Protein AF-A0A951USN7-F1 (afdb_monomer_lite)

Structure (mmCIF, N/CA/C/O backbone):
data_AF-A0A951USN7-F1
#
_entry.id   AF-A0A951USN7-F1
#
loop_
_atom_site.group_PDB
_atom_site.id
_atom_site.type_symbol
_atom_site.label_atom_id
_atom_site.label_alt_id
_atom_site.label_comp_id
_atom_site.label_asym_id
_atom_site.label_entity_id
_atom_site.label_seq_id
_atom_site.pdbx_PDB_ins_code
_atom_site.Cartn_x
_atom_site.Cartn_y
_atom_site.Cartn_z
_atom_site.occupancy
_atom_site.B_iso_or_equiv
_atom_site.auth_seq_id
_atom_site.auth_comp_id
_atom_site.auth_asym_id
_atom_site.auth_atom_id
_atom_site.pdbx_PDB_model_num
ATOM 1 N N . MET A 1 1 ? -4.173 19.252 20.503 1.00 63.53 1 MET A N 1
ATOM 2 C CA . MET A 1 1 ? -3.153 18.886 21.513 1.00 63.53 1 MET A CA 1
ATOM 3 C C . MET A 1 1 ? -1.946 18.183 20.883 1.00 63.53 1 MET A C 1
ATOM 5 O O . MET A 1 1 ? -0.873 18.756 20.935 1.00 63.53 1 MET A O 1
ATOM 9 N N . PHE A 1 2 ? -2.087 17.035 20.203 1.00 66.88 2 PHE A N 1
ATOM 10 C CA . PHE A 1 2 ? -0.943 16.284 19.632 1.00 66.88 2 PHE A CA 1
ATOM 11 C C . PHE A 1 2 ? -0.128 17.001 18.537 1.00 66.88 2 PHE A C 1
ATOM 13 O O . PHE A 1 2 ? 1.083 16.814 18.460 1.00 66.88 2 PHE A O 1
ATOM 20 N N . GLN A 1 3 ? -0.755 17.858 17.725 1.00 68.19 3 GLN A N 1
ATOM 21 C CA . GLN A 1 3 ? -0.045 18.677 16.726 1.00 68.19 3 GLN A CA 1
ATOM 22 C C . GLN A 1 3 ? 0.926 19.684 17.360 1.00 68.19 3 GLN A C 1
ATOM 24 O O . GLN A 1 3 ? 1.982 19.949 16.802 1.00 68.19 3 GLN A O 1
ATOM 29 N N . LEU A 1 4 ? 0.603 20.205 18.550 1.00 73.50 4 LEU A N 1
ATOM 30 C CA . LEU A 1 4 ? 1.425 21.206 19.245 1.00 73.50 4 LEU A CA 1
ATOM 31 C C . LEU A 1 4 ? 2.697 20.603 19.859 1.00 73.50 4 LEU A C 1
ATOM 33 O O . LEU A 1 4 ? 3.637 21.332 20.147 1.00 73.50 4 LEU A O 1
ATOM 37 N N . VAL A 1 5 ? 2.734 19.278 20.030 1.00 77.56 5 VAL A N 1
ATOM 38 C CA . VAL A 1 5 ? 3.909 18.525 20.505 1.00 77.56 5 VAL A CA 1
ATOM 39 C C . VAL A 1 5 ? 4.719 17.966 19.318 1.00 77.56 5 VAL A C 1
ATOM 41 O O . VAL A 1 5 ? 5.712 17.278 19.510 1.00 77.56 5 VAL A O 1
ATOM 44 N N . GLY A 1 6 ? 4.303 18.236 18.071 1.00 65.31 6 GLY A N 1
ATOM 45 C CA . GLY A 1 6 ? 4.982 17.767 16.854 1.00 65.31 6 GLY A CA 1
ATO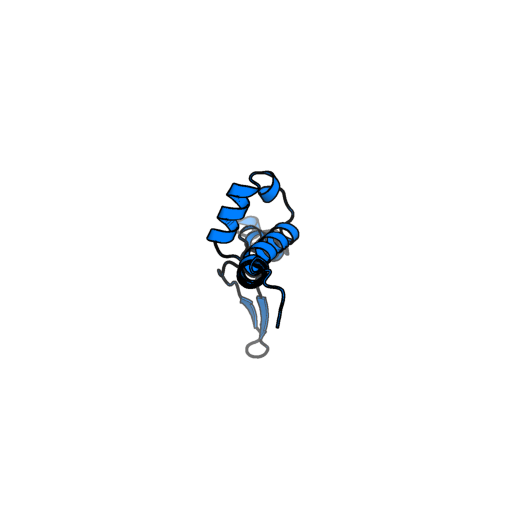M 46 C C . GLY A 1 6 ? 4.813 16.273 16.544 1.00 65.31 6 GLY A C 1
ATOM 47 O O . GLY A 1 6 ? 5.378 15.788 15.571 1.00 65.31 6 GLY A O 1
ATOM 48 N N . ILE A 1 7 ? 4.027 15.543 17.344 1.00 69.00 7 ILE A N 1
ATOM 49 C CA . ILE A 1 7 ? 3.794 14.091 17.201 1.00 69.00 7 ILE A CA 1
ATOM 50 C C . ILE A 1 7 ? 2.502 13.814 16.406 1.00 69.00 7 ILE A C 1
ATOM 52 O O . ILE A 1 7 ? 2.294 12.720 15.889 1.00 69.00 7 ILE A O 1
ATOM 56 N N . GLY A 1 8 ? 1.614 14.806 16.291 1.00 66.81 8 GLY A N 1
ATOM 57 C CA . GLY A 1 8 ? 0.365 14.701 15.541 1.00 66.81 8 GLY A CA 1
ATOM 58 C C . GLY A 1 8 ? 0.470 15.297 14.142 1.00 66.81 8 GLY A C 1
ATOM 59 O O . GLY A 1 8 ? 0.867 16.448 13.981 1.00 66.81 8 GLY A O 1
ATOM 60 N N . GLU A 1 9 ? 0.036 14.546 13.135 1.00 70.56 9 GLU A N 1
ATOM 61 C CA . GLU A 1 9 ? -0.175 15.088 11.794 1.00 70.56 9 GLU A CA 1
ATOM 62 C C . GLU A 1 9 ? -1.484 15.898 11.710 1.00 70.56 9 GLU A C 1
ATOM 64 O O . GLU A 1 9 ? -2.308 15.906 12.635 1.00 70.56 9 GLU A O 1
ATOM 69 N N . GLN A 1 10 ? -1.710 16.588 10.587 1.00 78.81 10 GLN A N 1
ATOM 70 C CA . GLN A 1 10 ? -2.991 17.247 10.332 1.00 78.81 10 GLN A CA 1
ATOM 71 C C . GLN A 1 10 ? -4.131 16.218 10.403 1.00 78.81 10 GLN A C 1
ATOM 73 O O . GLN A 1 10 ? -3.993 15.108 9.875 1.00 78.81 10 GLN A O 1
ATOM 78 N N . ALA A 1 11 ? -5.245 16.575 11.051 1.00 72.56 11 ALA A N 1
ATOM 79 C CA . ALA A 1 11 ? -6.417 15.707 11.139 1.00 72.56 11 ALA A CA 1
ATOM 80 C C . ALA A 1 11 ? -6.822 15.232 9.730 1.00 72.56 11 ALA A C 1
ATOM 82 O O . ALA A 1 11 ? -6.894 16.033 8.801 1.00 72.56 11 ALA A O 1
ATOM 83 N N . GLY A 1 12 ? -7.001 13.919 9.563 1.00 72.62 12 GLY A N 1
ATOM 84 C CA . GLY A 1 12 ? -7.328 13.297 8.274 1.00 72.62 12 GLY A CA 1
ATOM 85 C C . GLY A 1 12 ? -6.144 12.990 7.345 1.00 72.62 12 GLY A C 1
ATOM 86 O O . GLY A 1 12 ? -6.342 12.317 6.339 1.00 72.62 12 GLY A O 1
ATOM 87 N N . SER A 1 13 ? -4.908 13.403 7.660 1.00 80.88 13 SER A N 1
ATOM 88 C CA . SER A 1 13 ? -3.746 13.151 6.781 1.00 80.88 13 SER A CA 1
ATOM 89 C C . SER A 1 13 ? -3.041 11.805 7.004 1.00 80.88 13 SER A C 1
ATOM 91 O O . SER A 1 13 ? -2.371 11.314 6.091 1.00 80.88 13 SER A O 1
ATOM 93 N N . GLY A 1 14 ? -3.231 11.181 8.172 1.00 84.81 14 GLY A N 1
ATOM 94 C CA . GLY A 1 14 ? -2.543 9.941 8.548 1.00 84.81 14 GLY A CA 1
ATOM 95 C C . GLY A 1 14 ? -2.941 8.739 7.691 1.00 84.81 14 GLY A C 1
ATOM 96 O O . GLY A 1 14 ? -2.076 8.075 7.122 1.00 84.81 14 GLY A O 1
ATOM 97 N N . ILE A 1 15 ? -4.245 8.494 7.520 1.00 87.00 15 ILE A N 1
ATOM 98 C CA . ILE A 1 15 ? -4.744 7.362 6.722 1.00 87.00 15 ILE A CA 1
ATOM 99 C C . ILE A 1 15 ? -4.240 7.435 5.266 1.00 87.00 15 ILE A C 1
ATOM 101 O O . ILE A 1 15 ? -3.592 6.483 4.828 1.00 87.00 15 ILE A O 1
ATOM 105 N N . PRO A 1 16 ? -4.386 8.553 4.523 1.00 88.12 16 PRO A N 1
ATOM 106 C CA . PRO A 1 16 ? -3.819 8.663 3.176 1.00 88.12 16 PRO A CA 1
ATOM 107 C C . PRO A 1 16 ? -2.307 8.402 3.102 1.00 88.12 16 PRO A C 1
ATOM 109 O O . PRO A 1 16 ? -1.825 7.801 2.139 1.00 88.12 16 PRO A O 1
ATOM 112 N N . LYS A 1 17 ? -1.534 8.828 4.11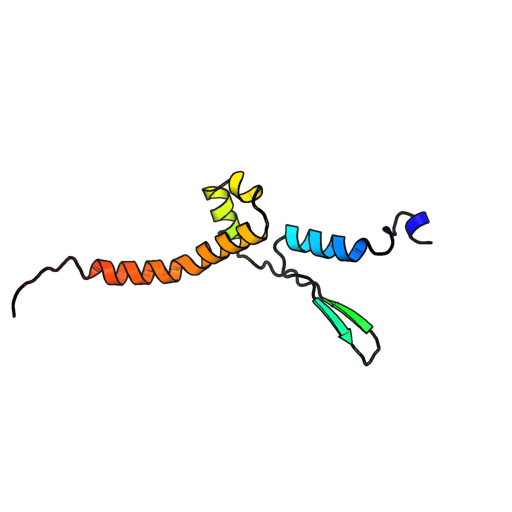1 1.00 87.25 17 LYS A N 1
ATOM 113 C CA . LYS A 1 17 ? -0.083 8.589 4.160 1.00 87.25 17 LYS A CA 1
ATOM 114 C C . LYS A 1 17 ? 0.264 7.121 4.380 1.00 87.25 17 LYS A C 1
ATOM 116 O O . LYS A 1 17 ? 1.188 6.641 3.724 1.00 87.25 17 LYS A O 1
ATOM 121 N N . ILE A 1 18 ? -0.478 6.413 5.233 1.00 87.00 18 ILE A N 1
ATOM 122 C CA . ILE A 1 18 ? -0.321 4.964 5.430 1.00 87.00 18 ILE A CA 1
ATOM 123 C C . ILE A 1 18 ? -0.540 4.248 4.093 1.00 87.00 18 ILE A C 1
ATOM 125 O O . ILE A 1 18 ? 0.364 3.575 3.605 1.00 87.00 18 ILE A O 1
ATOM 129 N N . TYR A 1 19 ? -1.673 4.484 3.427 1.00 87.69 19 TYR A N 1
ATOM 130 C CA . TYR A 1 19 ? -1.971 3.855 2.133 1.00 87.69 19 TYR A CA 1
ATOM 131 C C . TYR A 1 19 ? -0.907 4.171 1.072 1.00 87.69 19 TYR A C 1
ATOM 133 O O . TYR A 1 19 ? -0.460 3.281 0.346 1.00 87.69 19 TYR A O 1
ATOM 141 N N . ARG A 1 20 ? -0.434 5.423 1.008 1.00 86.06 20 ARG A N 1
ATOM 142 C CA . ARG A 1 20 ? 0.631 5.826 0.080 1.00 86.06 20 ARG A CA 1
ATOM 143 C C . ARG A 1 20 ? 1.948 5.096 0.350 1.00 86.06 20 ARG A C 1
ATOM 145 O O . ARG A 1 20 ? 2.598 4.661 -0.598 1.00 86.06 20 ARG A O 1
ATOM 152 N N . ASN A 1 21 ? 2.357 4.979 1.611 1.00 86.25 21 ASN A N 1
ATOM 153 C CA . ASN A 1 21 ? 3.606 4.313 1.978 1.00 86.25 21 ASN A CA 1
ATOM 154 C C . ASN A 1 21 ? 3.537 2.797 1.743 1.00 86.25 21 ASN A C 1
ATOM 156 O O . ASN A 1 21 ? 4.509 2.226 1.258 1.00 86.25 21 ASN A O 1
ATOM 160 N N . TRP A 1 22 ? 2.386 2.165 1.993 1.00 87.25 22 TRP A N 1
ATOM 161 C CA . TRP A 1 22 ? 2.160 0.749 1.675 1.00 87.25 22 TRP A CA 1
ATOM 162 C C . TRP A 1 22 ? 2.212 0.492 0.167 1.00 87.25 22 TRP A C 1
ATOM 164 O O . TRP A 1 22 ? 2.915 -0.413 -0.282 1.00 87.25 22 TRP A O 1
ATOM 174 N N . LYS A 1 23 ? 1.561 1.351 -0.632 1.00 82.12 23 LYS A N 1
ATOM 175 C CA . LYS A 1 23 ? 1.609 1.288 -2.102 1.00 82.12 23 LYS A CA 1
ATOM 176 C C . LYS A 1 23 ? 3.041 1.444 -2.630 1.00 82.12 23 LYS A C 1
ATOM 178 O O . LYS A 1 23 ? 3.448 0.700 -3.516 1.00 82.12 23 LYS A O 1
ATOM 183 N N . ARG A 1 24 ? 3.832 2.365 -2.063 1.00 81.62 24 ARG A N 1
ATOM 184 C CA . ARG A 1 24 ? 5.253 2.555 -2.426 1.00 81.62 24 ARG A CA 1
ATOM 185 C C . ARG A 1 24 ? 6.122 1.327 -2.165 1.00 81.62 24 ARG A C 1
ATOM 187 O O . ARG A 1 24 ? 7.089 1.132 -2.885 1.00 81.62 24 ARG A O 1
ATOM 194 N N . GLN A 1 25 ? 5.792 0.524 -1.158 1.00 78.50 25 GLN A N 1
ATOM 195 C CA . GLN A 1 25 ? 6.528 -0.700 -0.834 1.00 78.50 25 GLN A CA 1
ATOM 196 C C . GLN A 1 25 ? 5.957 -1.948 -1.518 1.00 78.50 25 GLN A C 1
ATOM 198 O O . GLN A 1 25 ? 6.414 -3.052 -1.249 1.00 78.50 25 GLN A O 1
ATOM 203 N N . HIS A 1 26 ? 4.968 -1.793 -2.407 1.00 75.44 26 HIS A N 1
ATOM 204 C CA . HIS A 1 26 ? 4.277 -2.913 -3.060 1.00 75.44 26 HIS A CA 1
ATOM 205 C C . HIS A 1 26 ? 3.667 -3.917 -2.072 1.00 75.44 26 HIS A C 1
ATOM 207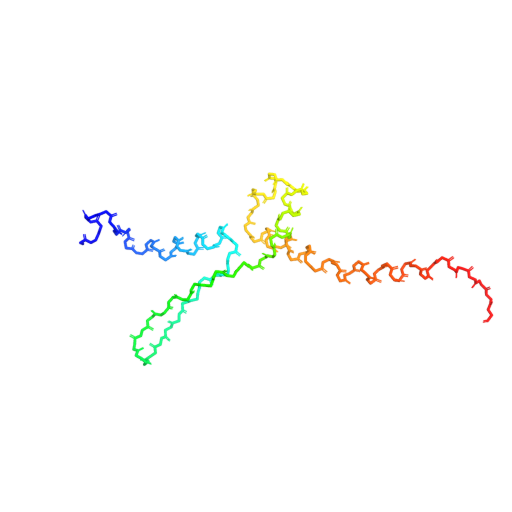 O O . HIS A 1 26 ? 3.504 -5.102 -2.379 1.00 75.44 26 HIS A O 1
ATOM 213 N N . TRP A 1 27 ? 3.306 -3.434 -0.885 1.00 81.12 27 TRP A N 1
ATOM 214 C CA . TRP A 1 27 ? 2.597 -4.218 0.112 1.00 81.12 27 TRP A CA 1
ATOM 215 C C . TRP A 1 27 ? 1.111 -4.261 -0.202 1.00 81.12 27 TRP A C 1
ATOM 217 O O . TRP A 1 27 ? 0.550 -3.353 -0.823 1.00 81.12 27 TRP A O 1
ATOM 227 N N . ARG A 1 28 ? 0.461 -5.332 0.255 1.00 80.31 28 ARG A N 1
ATOM 228 C CA . ARG A 1 28 ? -0.998 -5.434 0.236 1.00 80.31 28 ARG A CA 1
ATOM 229 C C . ARG A 1 28 ? -1.609 -4.209 0.919 1.00 80.31 28 ARG A C 1
ATOM 231 O O . ARG A 1 28 ? -1.154 -3.800 1.985 1.00 80.31 28 ARG A O 1
ATOM 238 N N . SER A 1 29 ? -2.632 -3.628 0.291 1.00 84.00 29 SER A N 1
ATOM 239 C CA . SER A 1 29 ? -3.334 -2.467 0.846 1.00 84.00 29 SER A CA 1
ATOM 240 C C . SER A 1 29 ? -3.813 -2.766 2.271 1.00 84.00 29 SER A C 1
ATOM 242 O O . SER A 1 29 ? -4.330 -3.866 2.491 1.00 84.00 29 SER A O 1
ATOM 244 N N . PRO A 1 30 ? -3.675 -1.820 3.219 1.00 87.38 30 PRO A N 1
ATOM 245 C CA . PRO A 1 30 ? -4.284 -1.955 4.533 1.00 87.38 30 PRO A CA 1
ATOM 246 C C . PRO A 1 30 ? -5.786 -2.233 4.419 1.00 87.38 30 PRO A C 1
ATOM 248 O O . PRO A 1 30 ? -6.447 -1.711 3.518 1.00 87.38 30 PRO A O 1
ATOM 251 N N . GLU A 1 31 ? -6.311 -3.034 5.337 1.00 88.69 31 GLU A N 1
ATOM 252 C CA . GLU A 1 31 ? -7.729 -3.379 5.431 1.00 88.69 31 GLU A CA 1
ATOM 253 C C . GLU A 1 31 ? -8.354 -2.619 6.597 1.00 88.69 31 GLU A C 1
ATOM 255 O O . GLU A 1 31 ? -7.864 -2.691 7.723 1.00 88.69 31 GLU A O 1
ATOM 260 N N . LEU A 1 32 ? -9.423 -1.873 6.319 1.00 90.25 32 LEU A N 1
ATOM 261 C CA . LEU A 1 32 ? -10.211 -1.183 7.334 1.00 90.25 32 LEU A CA 1
ATOM 262 C C . LEU A 1 32 ? -11.467 -2.011 7.607 1.00 90.25 32 LEU A C 1
ATOM 264 O O . LEU A 1 32 ? -12.235 -2.284 6.686 1.00 90.25 32 LEU A O 1
ATOM 268 N N . LEU A 1 33 ? -11.643 -2.437 8.852 1.00 91.25 33 LEU A N 1
ATOM 269 C CA . LEU A 1 33 ? -12.739 -3.299 9.279 1.00 91.25 33 LEU A CA 1
ATOM 270 C C . LEU A 1 33 ? -13.399 -2.698 10.509 1.00 91.25 33 LEU A C 1
ATOM 272 O O . LEU A 1 33 ? -12.708 -2.373 11.469 1.00 91.25 33 LEU A O 1
ATOM 276 N N . ASP A 1 34 ? -14.723 -2.636 10.518 1.00 91.88 34 ASP A N 1
ATOM 277 C CA . ASP A 1 34 ? -15.476 -2.243 11.703 1.00 91.88 34 ASP A CA 1
ATOM 278 C C . ASP A 1 34 ? -16.015 -3.494 12.404 1.00 91.88 34 ASP A C 1
ATOM 280 O O . ASP A 1 34 ? -16.695 -4.334 11.808 1.00 91.88 34 ASP A O 1
ATOM 284 N N . LYS A 1 35 ? -15.670 -3.642 13.683 1.00 92.56 35 LYS A N 1
ATOM 285 C CA . LYS A 1 35 ? -16.264 -4.617 14.593 1.00 92.56 35 LYS A CA 1
ATOM 286 C C . LYS A 1 35 ? -17.367 -3.937 15.382 1.00 92.56 35 LYS A C 1
ATOM 288 O O . LYS A 1 35 ? -17.163 -2.865 15.930 1.00 92.56 35 LYS A O 1
ATOM 293 N N . VAL A 1 36 ? -18.513 -4.604 15.452 1.00 89.00 36 VAL A N 1
ATOM 294 C CA . VAL A 1 36 ? -19.693 -4.115 16.177 1.00 89.00 36 VAL A CA 1
ATOM 295 C C . VAL A 1 36 ? -19.605 -4.455 17.668 1.00 89.00 36 VAL A C 1
ATOM 297 O O . VAL A 1 36 ? -20.061 -3.687 18.506 1.00 89.00 36 VAL A O 1
ATOM 300 N N . GLU A 1 37 ? -18.979 -5.585 18.017 1.00 90.50 37 GLU A N 1
ATOM 301 C CA . GLU A 1 37 ? -18.824 -6.029 19.405 1.00 90.50 37 GLU A CA 1
ATOM 302 C C . GLU A 1 37 ? -17.404 -6.563 19.666 1.00 90.50 37 GLU A C 1
ATOM 304 O O . GLU A 1 37 ? -17.046 -7.648 19.191 1.00 90.50 37 GLU A O 1
ATOM 309 N N . PRO A 1 38 ? -16.569 -5.827 20.423 1.00 87.25 38 PRO A N 1
ATOM 310 C CA . PRO A 1 38 ? -16.756 -4.428 20.845 1.00 87.25 38 PRO A CA 1
ATOM 311 C C . PRO A 1 38 ? -16.786 -3.456 19.649 1.00 87.25 38 PRO A C 1
ATOM 313 O O . PRO A 1 38 ? -16.196 -3.768 18.616 1.00 87.25 38 PRO A O 1
ATOM 316 N N . ASP A 1 39 ? -17.414 -2.285 19.818 1.00 91.00 39 ASP A N 1
ATOM 317 C CA . ASP A 1 39 ? -17.422 -1.206 18.816 1.00 91.00 39 ASP A CA 1
ATOM 318 C C . ASP A 1 39 ? -15.994 -0.689 18.589 1.00 91.00 39 ASP A C 1
ATOM 320 O O . ASP A 1 39 ? -15.413 0.008 19.430 1.00 91.00 39 ASP A O 1
ATOM 324 N N . GLN A 1 40 ? -15.372 -1.152 17.506 1.00 93.06 40 GLN A N 1
ATOM 325 C CA . GLN A 1 40 ? -13.959 -0.938 17.214 1.00 93.06 40 GLN A CA 1
ATOM 326 C C . GLN A 1 40 ? -13.708 -0.877 15.711 1.00 93.06 40 GLN A C 1
ATOM 328 O O . GLN A 1 40 ? -14.015 -1.817 14.982 1.00 93.06 40 GLN A O 1
ATOM 333 N N . THR A 1 41 ? -13.003 0.160 15.266 1.00 89.00 41 THR A N 1
ATOM 334 C CA . THR A 1 41 ? -12.415 0.203 13.923 1.00 89.00 41 THR A CA 1
ATOM 335 C C . THR A 1 41 ? -11.004 -0.373 13.956 1.00 89.00 41 THR A C 1
ATOM 337 O O . THR A 1 41 ? -10.116 0.116 14.658 1.00 89.00 41 THR A O 1
ATOM 340 N N . LEU A 1 42 ? -10.785 -1.421 13.173 1.00 90.25 42 LEU A N 1
ATOM 341 C CA . LEU A 1 42 ? -9.518 -2.117 13.020 1.00 90.25 42 LEU A CA 1
ATOM 342 C C . LEU A 1 42 ? -8.863 -1.733 11.693 1.00 90.25 42 LEU A C 1
ATOM 344 O O . LEU A 1 42 ? -9.484 -1.799 10.635 1.00 90.25 42 LEU A O 1
ATOM 348 N N . LEU A 1 43 ? -7.576 -1.387 11.751 1.00 89.62 43 LEU A N 1
ATOM 349 C CA . LEU A 1 43 ? -6.732 -1.199 10.574 1.00 89.62 43 LEU A CA 1
ATOM 350 C C . LEU A 1 43 ? -5.702 -2.332 10.504 1.00 89.62 43 LEU A C 1
ATOM 352 O O . LEU A 1 43 ? -4.676 -2.303 11.184 1.00 89.62 43 LEU A O 1
ATOM 356 N N . GLY A 1 44 ? -5.986 -3.342 9.687 1.00 87.00 44 GLY A N 1
ATOM 357 C CA . GLY A 1 44 ? -5.084 -4.454 9.416 1.00 87.00 44 GLY A CA 1
ATOM 358 C C . GLY A 1 44 ? -4.019 -4.059 8.398 1.00 87.00 44 GLY A C 1
ATOM 359 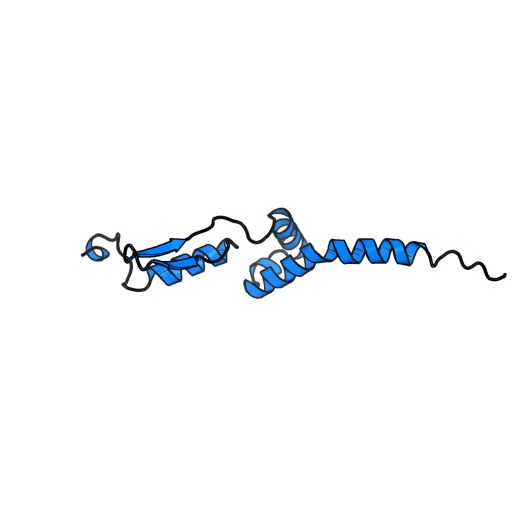O O . GLY A 1 44 ? -4.337 -3.681 7.274 1.00 87.00 44 GLY A O 1
ATOM 360 N N . MET A 1 45 ? -2.743 -4.164 8.766 1.00 85.12 45 MET A N 1
ATOM 361 C CA . MET A 1 45 ? -1.619 -3.869 7.875 1.00 85.12 45 MET A CA 1
ATOM 362 C C . MET A 1 45 ? -0.788 -5.130 7.662 1.00 85.12 45 MET A C 1
ATOM 364 O O . MET A 1 45 ? -0.018 -5.537 8.529 1.00 85.12 45 MET A O 1
ATOM 368 N N . LEU A 1 46 ? -0.941 -5.756 6.498 1.00 76.25 46 LEU A N 1
ATOM 369 C CA . LEU A 1 46 ? -0.181 -6.950 6.145 1.00 76.25 46 LEU A CA 1
ATOM 370 C C . LEU A 1 46 ? 1.132 -6.542 5.467 1.00 76.25 46 LEU A C 1
ATOM 372 O O . LEU A 1 46 ? 1.118 -5.925 4.404 1.00 76.25 46 LEU A O 1
ATOM 376 N N . MET A 1 47 ? 2.268 -6.925 6.053 1.00 70.75 47 MET A N 1
ATOM 377 C CA . MET A 1 47 ? 3.606 -6.766 5.454 1.00 70.75 47 MET A CA 1
ATOM 378 C C . MET A 1 47 ? 3.917 -7.906 4.474 1.00 70.75 47 MET A C 1
ATOM 380 O O . MET A 1 47 ? 4.992 -8.501 4.498 1.00 70.75 47 MET A O 1
ATOM 384 N N . VAL A 1 48 ? 2.939 -8.262 3.642 1.00 66.38 48 VAL A N 1
ATOM 385 C CA . VAL A 1 48 ? 3.111 -9.272 2.598 1.00 66.38 48 VAL A CA 1
ATOM 386 C C . VAL A 1 48 ? 3.355 -8.533 1.291 1.00 66.38 48 VAL A C 1
ATOM 388 O O . VAL A 1 48 ? 2.500 -7.766 0.835 1.00 66.38 48 VAL A O 1
ATOM 391 N N . ASN A 1 49 ? 4.534 -8.752 0.710 1.00 64.69 49 ASN A N 1
ATOM 392 C CA . ASN A 1 49 ? 4.856 -8.266 -0.625 1.00 64.69 49 ASN A CA 1
ATOM 393 C C . ASN A 1 49 ? 3.883 -8.896 -1.622 1.00 64.69 49 ASN A C 1
ATOM 395 O O . ASN A 1 49 ? 3.780 -10.118 -1.711 1.00 64.69 49 ASN A O 1
ATOM 399 N N . LEU A 1 50 ? 3.173 -8.061 -2.382 1.00 68.50 50 LEU A N 1
ATOM 400 C CA . LEU A 1 50 ? 2.247 -8.548 -3.404 1.00 68.50 50 LEU A CA 1
ATOM 401 C C . LEU A 1 50 ? 2.991 -9.186 -4.592 1.00 68.50 50 LEU A C 1
ATOM 403 O O . LEU A 1 50 ? 2.392 -9.917 -5.375 1.00 68.50 50 LEU A O 1
ATOM 407 N N . LEU A 1 51 ? 4.286 -8.887 -4.729 1.00 72.31 51 LEU A N 1
ATOM 408 C CA . LEU A 1 51 ? 5.157 -9.342 -5.805 1.00 72.31 51 LEU A CA 1
ATOM 409 C C . LEU A 1 51 ? 6.405 -10.035 -5.226 1.00 72.31 51 LEU A C 1
ATOM 411 O O . LEU A 1 51 ? 6.999 -9.495 -4.286 1.00 72.31 51 LEU A O 1
ATOM 415 N N . PRO A 1 52 ? 6.843 -11.176 -5.791 1.00 78.56 52 PRO A N 1
ATOM 416 C CA . PRO A 1 52 ? 8.126 -11.787 -5.450 1.00 78.56 52 PRO A CA 1
ATOM 417 C C . PRO A 1 52 ? 9.276 -10.796 -5.668 1.00 78.56 52 PRO A C 1
ATOM 419 O O . PRO A 1 52 ? 9.257 -10.012 -6.624 1.00 78.56 52 PRO A O 1
ATOM 422 N N . GLN A 1 53 ? 10.283 -10.815 -4.792 1.00 78.44 53 GLN A N 1
ATOM 423 C CA . GLN A 1 53 ? 11.420 -9.893 -4.907 1.00 78.44 53 GLN A CA 1
ATOM 424 C C . GLN A 1 53 ? 12.224 -10.153 -6.186 1.00 78.44 53 GLN A C 1
ATOM 426 O O . GLN A 1 53 ? 12.722 -9.216 -6.806 1.00 78.44 53 GLN A O 1
ATOM 431 N N . GLU A 1 54 ? 12.276 -11.409 -6.620 1.00 81.81 54 GLU A N 1
ATOM 432 C CA . GLU A 1 54 ? 12.911 -11.861 -7.854 1.00 81.81 54 GLU A CA 1
ATOM 433 C C . GLU A 1 54 ? 12.264 -11.201 -9.075 1.00 81.81 54 GLU A C 1
ATOM 435 O O . GLU A 1 54 ? 12.965 -10.699 -9.949 1.00 81.81 54 GLU A O 1
ATOM 440 N N . THR A 1 55 ? 10.929 -11.111 -9.096 1.00 82.44 55 THR A N 1
ATOM 441 C CA . THR A 1 55 ? 10.168 -10.453 -10.169 1.00 82.44 55 THR A CA 1
ATOM 442 C C . THR A 1 55 ? 10.481 -8.961 -10.239 1.00 82.44 55 THR A C 1
ATOM 444 O O . THR A 1 55 ? 10.676 -8.424 -11.326 1.00 82.44 55 THR A O 1
ATOM 447 N N . ILE A 1 56 ? 10.544 -8.275 -9.092 1.00 82.25 56 ILE A N 1
ATOM 448 C CA . ILE A 1 56 ? 10.866 -6.840 -9.054 1.00 82.25 56 ILE A CA 1
ATOM 449 C C . ILE A 1 56 ? 12.301 -6.609 -9.534 1.00 82.25 56 ILE A C 1
ATOM 451 O O . ILE A 1 56 ? 12.536 -5.706 -10.333 1.00 82.25 56 ILE A O 1
ATOM 455 N N . LYS A 1 57 ? 13.245 -7.441 -9.085 1.00 85.00 57 LYS A N 1
ATOM 456 C CA . LYS A 1 57 ? 14.651 -7.355 -9.483 1.00 85.00 57 LYS A CA 1
ATOM 457 C C . LYS A 1 57 ? 14.829 -7.585 -10.983 1.00 85.00 57 LYS A C 1
ATOM 459 O O . LYS A 1 57 ? 15.505 -6.801 -11.635 1.00 85.00 57 LYS A O 1
ATOM 464 N N . GLU A 1 58 ? 14.173 -8.598 -11.543 1.00 85.88 58 GLU A N 1
ATOM 465 C CA . GLU A 1 58 ? 14.217 -8.876 -12.981 1.00 85.88 58 GLU A CA 1
ATOM 466 C C . GLU A 1 58 ? 13.624 -7.725 -13.810 1.00 85.88 58 GLU A C 1
ATOM 468 O O . GLU A 1 58 ? 14.153 -7.380 -14.868 1.00 85.88 58 GLU A O 1
ATOM 473 N N . LEU A 1 59 ? 12.542 -7.096 -13.341 1.00 85.56 59 LEU A N 1
ATOM 474 C CA . LEU A 1 59 ? 11.971 -5.923 -14.006 1.00 85.56 59 LEU A CA 1
ATOM 475 C C . LEU A 1 59 ? 12.899 -4.707 -13.921 1.00 85.56 59 LEU A C 1
ATOM 477 O O . LEU A 1 59 ? 13.049 -3.998 -14.915 1.00 85.56 59 LEU A O 1
ATOM 481 N N . ASP A 1 60 ? 13.544 -4.486 -12.776 1.00 86.25 60 ASP A N 1
ATOM 482 C CA . ASP A 1 60 ? 14.505 -3.397 -12.598 1.00 86.25 60 ASP A CA 1
ATOM 483 C C . ASP A 1 60 ? 15.768 -3.608 -13.452 1.00 86.25 60 ASP A C 1
ATOM 485 O O . ASP A 1 60 ? 16.246 -2.668 -14.079 1.00 86.25 60 ASP A O 1
ATOM 489 N N . GLU A 1 61 ? 16.259 -4.843 -13.580 1.00 88.19 61 GLU A N 1
ATOM 490 C CA . GLU A 1 61 ? 17.382 -5.186 -14.465 1.00 88.19 61 GLU A CA 1
ATOM 491 C C . GLU A 1 61 ? 17.029 -5.019 -15.952 1.00 88.19 61 GLU A C 1
ATOM 493 O O . GLU A 1 61 ? 17.849 -4.537 -16.734 1.00 88.19 61 GLU A O 1
ATOM 498 N N . ARG A 1 62 ? 15.807 -5.388 -16.361 1.00 86.06 62 ARG A N 1
ATOM 499 C CA . ARG A 1 62 ? 15.375 -5.320 -17.770 1.00 86.06 62 ARG A CA 1
ATOM 500 C C . ARG A 1 62 ? 14.993 -3.918 -18.234 1.00 86.06 62 ARG A C 1
ATOM 502 O O . ARG A 1 62 ? 15.228 -3.582 -19.392 1.00 86.06 62 ARG A O 1
ATOM 509 N N . PHE A 1 63 ? 14.350 -3.132 -17.375 1.00 85.62 63 PHE A N 1
ATOM 510 C CA . PHE A 1 63 ? 13.732 -1.855 -17.749 1.00 85.62 63 PHE A CA 1
ATOM 511 C C . PHE A 1 63 ? 14.324 -0.649 -17.006 1.00 85.62 63 PHE A C 1
ATOM 513 O O . PHE A 1 63 ? 14.077 0.490 -17.406 1.00 85.62 63 PHE A O 1
ATOM 520 N N . GLY A 1 64 ? 15.105 -0.865 -15.944 1.00 85.38 64 GLY A N 1
ATOM 521 C CA . GLY A 1 64 ? 15.860 0.177 -15.251 1.00 85.38 64 GLY A CA 1
ATOM 522 C C . GLY A 1 64 ? 15.014 1.368 -14.798 1.00 85.38 64 GLY A C 1
ATOM 523 O O . GLY A 1 64 ? 13.965 1.226 -14.168 1.00 85.38 64 GLY A O 1
ATOM 524 N N . SER A 1 65 ? 15.478 2.578 -15.125 1.00 83.75 65 SER A N 1
ATOM 525 C CA . SER A 1 65 ? 14.795 3.832 -14.776 1.00 83.75 65 SER A CA 1
ATOM 526 C C . SER A 1 65 ? 13.376 3.909 -15.331 1.00 83.75 65 SER A C 1
ATOM 528 O O . SER A 1 65 ? 12.480 4.351 -14.616 1.00 83.75 65 SER A O 1
ATOM 530 N N . SER A 1 66 ? 13.146 3.405 -16.547 1.00 83.75 66 SER A N 1
ATOM 531 C CA . SER A 1 66 ? 11.825 3.428 -17.170 1.00 83.75 66 SER A CA 1
ATOM 532 C C . SER A 1 66 ? 10.796 2.644 -16.369 1.00 83.75 66 SER A C 1
ATOM 534 O O . SER A 1 66 ? 9.644 3.044 -16.369 1.00 83.75 66 SER A O 1
ATOM 536 N N . PHE A 1 67 ? 11.187 1.579 -15.656 1.00 83.25 67 PHE A N 1
ATOM 537 C CA . PHE A 1 67 ? 10.281 0.845 -14.766 1.00 83.25 67 PHE A CA 1
ATOM 538 C C . PHE A 1 67 ? 9.993 1.597 -13.469 1.00 83.25 67 PHE A C 1
ATOM 540 O O . PHE A 1 67 ? 8.844 1.640 -13.028 1.00 83.25 67 PHE A O 1
ATOM 547 N N . ARG A 1 68 ? 11.007 2.235 -12.876 1.00 79.88 68 ARG A N 1
ATOM 548 C CA . ARG A 1 68 ? 10.859 3.010 -11.632 1.00 79.88 68 ARG A CA 1
ATOM 549 C C . ARG A 1 68 ? 9.987 4.255 -11.798 1.00 79.88 68 ARG A C 1
ATOM 551 O O . ARG A 1 68 ? 9.348 4.673 -10.838 1.00 79.88 68 ARG A O 1
ATOM 558 N N . GLU A 1 69 ? 9.939 4.814 -13.002 1.00 84.81 69 GLU A N 1
ATOM 559 C CA . GLU A 1 69 ? 9.103 5.969 -13.351 1.00 84.81 69 GLU A CA 1
ATOM 560 C C . GLU A 1 69 ? 7.636 5.605 -13.635 1.00 84.81 69 GLU A C 1
ATOM 562 O O . GLU A 1 69 ? 6.777 6.489 -13.660 1.00 84.81 69 GLU A O 1
ATOM 567 N N . LEU A 1 70 ? 7.318 4.318 -13.822 1.00 82.94 70 LEU A N 1
ATOM 568 C CA . LEU A 1 70 ? 5.948 3.883 -14.088 1.00 82.94 70 LEU A CA 1
ATOM 569 C C . LEU A 1 70 ? 5.026 4.122 -12.893 1.00 82.94 70 LEU A C 1
ATOM 571 O O . LEU A 1 70 ? 5.392 3.992 -11.723 1.00 82.94 70 LEU A O 1
ATOM 575 N N . LEU A 1 71 ? 3.756 4.362 -13.213 1.00 78.81 71 LEU A N 1
ATOM 576 C CA . LEU A 1 71 ? 2.691 4.307 -12.225 1.00 78.81 71 LEU A CA 1
ATOM 577 C C . LEU A 1 71 ? 2.607 2.893 -11.639 1.00 78.81 71 LEU A C 1
ATOM 579 O O . LEU A 1 71 ? 2.746 1.894 -12.344 1.00 78.81 71 LEU A O 1
ATOM 583 N N . HIS A 1 72 ? 2.304 2.812 -10.347 1.00 74.38 72 HIS A N 1
ATOM 584 C CA . HIS A 1 72 ? 2.223 1.548 -9.613 1.00 74.38 72 HIS A CA 1
ATOM 585 C C . HIS A 1 72 ? 1.339 0.493 -10.295 1.00 74.38 72 HIS A C 1
ATOM 587 O O . HIS A 1 72 ? 1.671 -0.687 -10.309 1.00 74.38 72 HIS A O 1
ATOM 593 N N . ASP A 1 73 ? 0.225 0.914 -10.891 1.00 78.69 73 ASP A N 1
ATOM 594 C CA . ASP A 1 73 ? -0.716 0.003 -11.537 1.00 78.69 73 ASP A CA 1
ATOM 595 C C . ASP A 1 73 ? -0.097 -0.614 -12.811 1.00 78.69 73 ASP A C 1
ATOM 597 O O . ASP A 1 73 ? -0.337 -1.781 -13.117 1.00 78.69 73 ASP A O 1
ATOM 601 N N . GLN A 1 74 ? 0.783 0.123 -13.504 1.00 82.69 74 GLN A N 1
ATOM 602 C CA . GLN A 1 74 ? 1.555 -0.386 -14.641 1.00 82.69 74 GLN A CA 1
ATOM 603 C C . GLN A 1 74 ? 2.698 -1.309 -14.200 1.00 82.69 74 GLN A C 1
ATOM 605 O O . GLN A 1 74 ? 2.929 -2.333 -14.841 1.00 82.69 74 GLN A O 1
ATOM 610 N N . GLN A 1 75 ? 3.363 -1.012 -13.079 1.00 83.06 75 GLN A N 1
ATOM 611 C CA . GLN A 1 75 ? 4.366 -1.909 -12.489 1.00 83.06 75 GLN A CA 1
ATOM 612 C C . GLN A 1 75 ? 3.735 -3.244 -12.073 1.00 83.06 75 GLN A C 1
ATOM 614 O O . GLN A 1 75 ? 4.273 -4.307 -12.377 1.00 83.06 75 GLN A O 1
ATOM 619 N N . LEU A 1 76 ? 2.552 -3.201 -11.448 1.00 80.88 76 LEU A N 1
ATOM 620 C CA . LEU A 1 76 ? 1.770 -4.390 -11.104 1.00 80.88 76 LEU A CA 1
ATOM 621 C C . LEU A 1 76 ? 1.340 -5.180 -12.342 1.00 80.88 76 LEU A C 1
ATOM 623 O O . LEU A 1 76 ? 1.399 -6.409 -12.326 1.00 80.88 76 LEU A O 1
ATOM 627 N N . ALA A 1 77 ? 0.904 -4.500 -13.406 1.00 84.19 77 ALA A N 1
ATOM 628 C CA . ALA A 1 77 ? 0.537 -5.157 -14.656 1.00 84.19 77 ALA A CA 1
ATOM 629 C C . ALA A 1 77 ? 1.739 -5.892 -15.272 1.00 84.19 77 ALA A C 1
ATOM 631 O O . ALA A 1 77 ? 1.623 -7.069 -15.609 1.00 84.19 77 ALA A O 1
ATOM 632 N N . LEU A 1 78 ? 2.905 -5.242 -15.343 1.00 83.44 78 LEU A N 1
ATOM 633 C CA . LEU A 1 78 ? 4.142 -5.856 -15.838 1.00 83.44 78 LEU A CA 1
ATOM 634 C C . LEU A 1 78 ? 4.591 -7.036 -14.976 1.00 83.44 78 LEU A C 1
ATOM 636 O O . LEU A 1 78 ? 4.941 -8.086 -15.511 1.00 83.44 78 LEU A O 1
ATOM 640 N N . ALA A 1 79 ? 4.530 -6.896 -13.654 1.00 84.25 79 ALA A N 1
ATOM 641 C CA . ALA A 1 79 ? 4.886 -7.969 -12.738 1.00 84.25 79 ALA A CA 1
ATOM 642 C C . ALA A 1 79 ? 3.943 -9.170 -12.862 1.00 84.25 79 ALA A C 1
ATOM 644 O O . ALA A 1 79 ? 4.410 -10.303 -12.935 1.00 84.25 79 ALA A O 1
ATOM 645 N N . LYS A 1 80 ? 2.629 -8.945 -12.992 1.00 82.81 80 LYS A N 1
ATOM 646 C CA . LYS A 1 80 ? 1.665 -10.017 -13.289 1.00 82.81 80 LYS A CA 1
ATOM 647 C C . LYS A 1 80 ? 1.966 -10.705 -14.615 1.00 82.81 80 LYS A C 1
ATOM 649 O O . LYS A 1 80 ? 1.921 -11.929 -14.668 1.00 82.81 80 LYS A O 1
ATOM 654 N N . ILE A 1 81 ? 2.287 -9.942 -15.663 1.00 83.56 81 ILE A N 1
ATOM 655 C CA . ILE A 1 81 ? 2.668 -10.511 -16.961 1.00 83.56 81 ILE A CA 1
ATOM 656 C C . ILE A 1 81 ? 3.903 -11.395 -16.799 1.00 83.56 81 ILE A C 1
ATOM 658 O O . ILE A 1 81 ? 3.890 -12.514 -17.297 1.00 83.56 81 ILE A O 1
ATOM 662 N N . LEU A 1 82 ? 4.938 -10.934 -16.090 1.00 82.44 82 LEU A N 1
ATOM 663 C CA . LEU A 1 82 ? 6.165 -11.700 -15.865 1.00 82.44 82 LEU A CA 1
ATOM 664 C C . LEU A 1 82 ? 5.900 -12.994 -15.080 1.00 82.44 82 LEU A C 1
ATOM 666 O O . LEU A 1 82 ? 6.356 -14.052 -15.497 1.00 82.44 82 LEU A O 1
ATOM 670 N N . ILE A 1 83 ? 5.114 -12.916 -14.000 1.00 79.44 83 ILE A N 1
ATOM 671 C CA . ILE A 1 83 ? 4.751 -14.062 -13.148 1.00 79.44 83 ILE A CA 1
ATOM 672 C C . ILE A 1 83 ? 3.881 -15.076 -13.900 1.00 79.44 83 ILE A C 1
ATOM 674 O O . ILE A 1 83 ? 4.024 -16.278 -13.699 1.00 79.44 83 ILE A O 1
ATOM 678 N N . TYR A 1 84 ? 2.976 -14.618 -14.767 1.00 73.69 84 TYR A N 1
ATOM 679 C CA . TYR A 1 84 ? 2.081 -15.495 -15.526 1.00 73.69 84 TYR A CA 1
ATOM 680 C C . TYR A 1 84 ? 2.731 -16.046 -16.813 1.00 73.69 84 TYR A C 1
ATOM 682 O O . TYR A 1 84 ? 2.338 -17.104 -17.304 1.00 73.69 84 TYR A O 1
ATOM 690 N N . LYS A 1 85 ? 3.772 -15.377 -17.340 1.00 63.28 85 LYS A N 1
ATOM 691 C CA . LYS A 1 85 ? 4.533 -15.797 -18.531 1.00 63.28 85 LYS A CA 1
ATOM 692 C C . LYS A 1 85 ? 5.140 -17.211 -18.491 1.00 63.28 85 LYS A C 1
ATOM 694 O O . LYS A 1 85 ? 5.097 -17.851 -19.544 1.00 63.28 85 LYS A O 1
ATOM 699 N N . PRO A 1 86 ? 5.713 -17.726 -17.381 1.00 54.62 86 PRO A N 1
ATOM 700 C CA . PRO A 1 86 ? 6.298 -19.069 -17.370 1.00 54.62 86 PRO A CA 1
ATOM 701 C C . PRO A 1 86 ? 5.293 -20.164 -17.754 1.00 54.62 86 PRO A C 1
ATOM 703 O O . PRO A 1 86 ? 5.666 -21.091 -18.463 1.00 54.62 86 PRO A O 1
ATOM 706 N N . SER A 1 87 ? 4.007 -20.005 -17.418 1.00 51.59 87 SER A N 1
ATOM 707 C CA . SER A 1 87 ? 2.963 -20.990 -17.750 1.00 51.59 87 SER A CA 1
ATOM 708 C C . SER A 1 87 ? 2.664 -21.081 -19.256 1.00 51.59 87 SER A C 1
ATOM 710 O O . SER A 1 87 ? 2.352 -22.146 -19.781 1.00 51.59 87 SER A O 1
ATOM 712 N N . ILE A 1 88 ? 2.815 -19.977 -19.994 1.00 52.25 88 ILE A N 1
ATOM 713 C CA . ILE A 1 88 ? 2.580 -19.956 -21.445 1.00 52.25 88 ILE A CA 1
ATOM 714 C C . ILE A 1 88 ? 3.806 -20.465 -22.215 1.00 52.25 88 ILE A C 1
ATOM 716 O O . ILE A 1 88 ? 3.656 -21.156 -23.219 1.00 52.25 88 ILE A O 1
A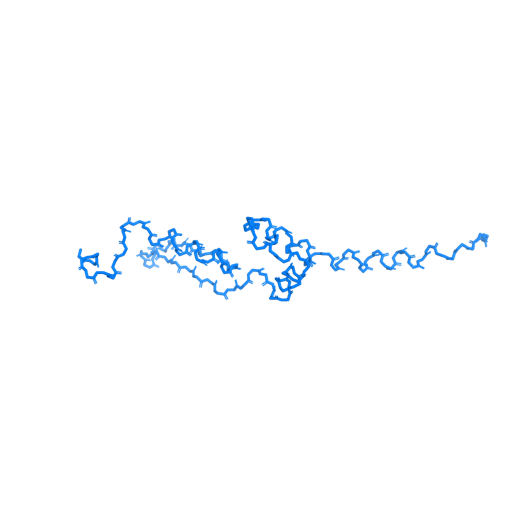TOM 720 N N . ASN A 1 89 ? 5.023 -20.168 -21.757 1.00 49.44 89 ASN A N 1
ATOM 721 C CA . ASN A 1 89 ? 6.235 -20.521 -22.500 1.00 49.44 89 ASN A CA 1
ATOM 722 C C . ASN A 1 89 ? 6.622 -22.007 -22.407 1.00 49.44 89 ASN A C 1
ATOM 724 O O . ASN A 1 89 ? 7.183 -22.522 -23.372 1.00 49.44 89 ASN A O 1
ATOM 728 N N . GLU A 1 90 ? 6.295 -22.706 -21.316 1.00 51.44 90 GLU A N 1
ATOM 729 C CA . GLU A 1 90 ? 6.432 -24.173 -21.259 1.00 51.44 90 GLU A CA 1
ATOM 730 C C . GLU A 1 90 ? 5.420 -24.876 -22.175 1.00 51.44 90 GLU A C 1
ATOM 732 O O . GLU A 1 90 ? 5.725 -25.892 -22.795 1.00 51.44 90 GLU A O 1
ATOM 737 N N . PHE A 1 91 ? 4.231 -24.293 -22.337 1.00 50.50 91 PHE A N 1
ATOM 738 C CA . PHE A 1 91 ? 3.197 -24.842 -23.210 1.00 50.50 91 PHE A CA 1
ATOM 739 C C . PHE A 1 91 ? 3.585 -24.736 -24.694 1.00 50.50 91 PHE A C 1
ATOM 741 O O . PHE A 1 91 ? 3.423 -25.681 -25.466 1.00 50.50 91 PHE A O 1
ATOM 748 N N . TRP A 1 92 ? 4.162 -23.601 -25.104 1.00 44.94 92 TRP A N 1
ATOM 749 C CA . TRP A 1 92 ? 4.616 -23.413 -26.485 1.00 44.94 92 TRP A CA 1
ATOM 750 C C . TRP A 1 92 ? 5.921 -24.145 -26.808 1.00 44.94 92 TRP A C 1
ATOM 752 O O . TRP A 1 92 ? 6.087 -24.541 -27.959 1.00 44.94 92 TRP A O 1
ATOM 762 N N . SER A 1 93 ? 6.830 -24.368 -25.850 1.00 51.28 93 SER A N 1
ATOM 763 C CA . SER A 1 93 ? 8.052 -25.148 -26.109 1.00 51.28 93 SER A CA 1
ATOM 764 C C . SER A 1 93 ? 7.750 -26.631 -26.340 1.00 51.28 93 SER A C 1
ATOM 766 O O . SER A 1 93 ? 8.340 -27.232 -27.238 1.00 51.28 93 SER A O 1
ATOM 768 N N . VAL A 1 94 ? 6.766 -27.190 -25.625 1.00 56.66 94 VAL A N 1
ATOM 769 C CA . VAL A 1 94 ? 6.262 -28.551 -25.865 1.00 56.66 94 VAL A CA 1
ATOM 770 C C . VAL A 1 94 ? 5.562 -28.641 -27.227 1.00 56.66 94 VAL A C 1
ATOM 772 O O . VAL A 1 94 ? 5.864 -29.536 -28.009 1.00 56.66 94 VAL A O 1
ATOM 775 N N . CYS A 1 95 ? 4.700 -27.682 -27.584 1.00 49.66 95 CYS A N 1
ATOM 776 C CA . CYS A 1 95 ? 3.982 -27.731 -28.866 1.00 49.66 95 CYS A CA 1
ATOM 777 C C . CYS A 1 95 ? 4.832 -27.372 -30.104 1.00 49.66 95 CYS A C 1
ATOM 779 O O . CYS A 1 95 ? 4.499 -27.801 -31.210 1.00 49.66 95 CYS A O 1
ATOM 781 N N . LEU A 1 96 ? 5.903 -26.578 -29.968 1.00 48.78 96 LEU A N 1
ATOM 782 C CA . LEU A 1 96 ? 6.802 -26.230 -31.082 1.00 48.78 96 LEU A CA 1
ATOM 783 C C . LEU A 1 96 ? 7.908 -27.273 -31.309 1.00 48.78 96 LEU A C 1
ATOM 785 O O . LEU A 1 96 ? 8.450 -27.329 -32.412 1.00 48.78 96 LEU A O 1
ATOM 789 N N . SER A 1 97 ? 8.198 -28.126 -30.319 1.00 54.28 97 SER A N 1
ATOM 790 C CA . SER A 1 97 ? 9.096 -29.279 -30.481 1.00 54.28 97 SER A CA 1
ATOM 791 C C . SER A 1 97 ? 8.509 -30.379 -31.380 1.00 54.28 97 SER A C 1
ATOM 793 O O . SER A 1 97 ? 9.272 -31.140 -31.967 1.00 54.28 97 SER A O 1
ATOM 795 N N . ASP A 1 98 ? 7.182 -30.447 -31.533 1.00 53.09 98 ASP A N 1
ATOM 796 C CA . ASP A 1 98 ? 6.493 -31.505 -32.295 1.00 53.09 98 ASP A CA 1
ATOM 797 C C . ASP A 1 98 ? 6.205 -31.152 -33.766 1.00 53.09 98 ASP A C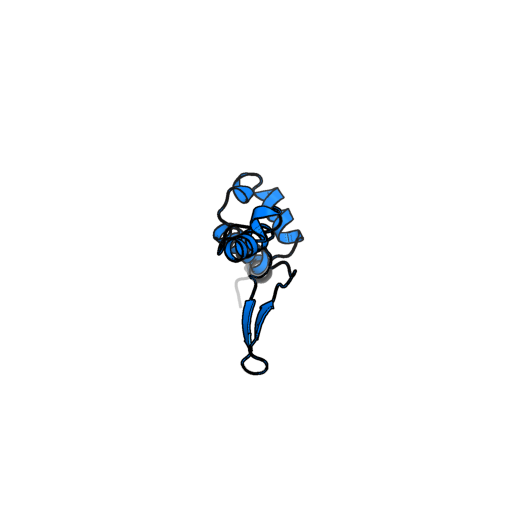 1
ATOM 799 O O . ASP A 1 98 ? 5.613 -31.942 -34.498 1.00 53.09 98 ASP A O 1
ATOM 803 N N . ARG A 1 99 ? 6.621 -29.971 -34.248 1.00 49.94 99 ARG A N 1
ATOM 804 C CA . ARG A 1 99 ? 6.356 -29.536 -35.635 1.00 49.94 99 ARG A CA 1
ATOM 805 C C . ARG A 1 99 ? 7.572 -29.624 -36.570 1.00 49.94 99 ARG A C 1
ATOM 807 O O . ARG A 1 99 ? 7.530 -29.047 -37.654 1.00 49.94 99 ARG A O 1
ATOM 814 N N . SER A 1 100 ? 8.644 -30.327 -36.178 1.00 50.53 100 SER A N 1
ATOM 815 C CA . SER A 1 100 ? 9.817 -30.571 -37.046 1.00 50.53 100 SER A CA 1
ATOM 816 C C . SER A 1 100 ? 9.939 -32.005 -37.580 1.00 50.53 100 SER A C 1
ATOM 818 O O . SER A 1 100 ? 10.736 -32.243 -38.485 1.00 50.53 100 SER A O 1
ATOM 820 N N . THR A 1 101 ? 9.102 -32.950 -37.145 1.00 49.06 101 THR A N 1
ATOM 821 C CA . THR A 1 101 ? 8.940 -34.241 -37.831 1.00 49.06 101 THR A CA 1
ATOM 822 C C . THR A 1 101 ? 7.813 -34.145 -38.850 1.00 49.06 101 THR A C 1
ATOM 824 O O . THR A 1 101 ? 6.726 -34.700 -38.711 1.00 49.06 101 THR A O 1
ATOM 827 N N . SER A 1 102 ? 8.103 -33.442 -39.944 1.00 47.44 102 SER A N 1
ATOM 828 C CA . SER A 1 102 ? 7.463 -33.730 -41.221 1.00 47.44 102 SER A CA 1
ATOM 829 C C . SER A 1 102 ? 7.819 -35.163 -41.624 1.00 47.44 102 SER A C 1
ATOM 831 O O . SER A 1 102 ? 8.855 -35.396 -42.242 1.00 47.44 102 SER A O 1
ATOM 833 N N . ASN A 1 103 ? 6.967 -36.121 -41.276 1.00 43.75 103 ASN A N 1
ATOM 834 C CA . ASN A 1 103 ? 6.862 -37.356 -42.034 1.00 43.75 103 ASN A CA 1
ATOM 835 C C . ASN A 1 103 ? 5.506 -37.325 -42.746 1.00 43.75 103 ASN A C 1
ATOM 837 O O . ASN A 1 103 ? 4.472 -37.354 -42.075 1.00 43.75 103 ASN A O 1
ATOM 841 N N . PRO A 1 104 ? 5.469 -37.200 -44.083 1.00 58.03 104 PRO A N 1
ATOM 842 C CA . PRO A 1 104 ? 4.280 -37.566 -44.823 1.00 58.03 104 PRO A CA 1
ATOM 843 C C . PRO A 1 104 ? 4.199 -39.101 -44.880 1.00 58.03 104 PRO A C 1
ATOM 845 O O . PRO A 1 104 ? 5.229 -39.771 -44.921 1.00 58.03 104 PRO A O 1
ATOM 848 N N . CYS A 1 105 ? 2.971 -39.618 -44.958 1.00 37.50 105 CYS A N 1
ATOM 849 C CA . CYS A 1 105 ? 2.605 -41.019 -45.227 1.00 37.50 105 CYS A CA 1
ATOM 850 C C . CYS A 1 105 ? 2.615 -41.969 -44.014 1.00 37.50 105 CYS A C 1
ATOM 852 O O . CYS A 1 105 ? 3.661 -42.456 -43.595 1.00 37.50 105 CYS A O 1
ATOM 854 N N . CYS A 1 106 ? 1.436 -42.295 -43.479 1.00 37.88 106 CYS A N 1
ATOM 855 C CA . CYS A 1 106 ? 0.599 -43.449 -43.854 1.00 37.88 106 CYS A CA 1
ATOM 856 C C . CYS A 1 106 ? -0.551 -43.605 -42.853 1.00 37.88 106 CYS A C 1
ATOM 858 O O . CYS A 1 106 ? -0.302 -43.445 -41.639 1.00 37.88 106 CYS A O 1
#

Sequence (106 aa):
MFQLVGIGEQAGSGIPKIYRNWKRQHWRSPELLDKVEPDQTLLGMLMVNLLPQETIKELDERFGSSFRELLHDQQLALAKILIYKPSINEFWSVCLSDRSTSNPCC

Foldseek 3Di:
DCVVVVNDDDPPPVLVVQQVVCLVQQHDGWDWDADVVVGDIDTHGDPDRPADPVLVVVCCVVQNPNLVPDDSVVVVVSRVCVVCVVVVVVVVVVVVVPPPPPDDDD

Organism: NCBI:txid2839659

pLDDT: mean 75.01, std 14.46, range [37.5, 93.06]

Radius of gyration: 23.55 Å; chains: 1; bounding box: 37×65×67 Å

Secondary structure (DSSP, 8-state):
-GGGGT-PPPTT-HHHHHHHHHHHTTBPPPEEEEETTTTEEEEE----BSS-HHHHHHHHHHHHHHHHTS-HHHHHHHHHHHHHHHHHHHHHHHHHHTTS------